Protein AF-A0A3N7GUM7-F1 (afdb_monomer)

Mean predicted aligned error: 9.53 Å

Solvent-accessible surface area (backbone atoms only — not comparable to full-atom values): 4028 Å² total; per-residue (Å²): 115,69,67,63,53,53,50,32,59,77,68,68,54,53,77,44,78,76,49,102,87,42,74,47,68,61,48,69,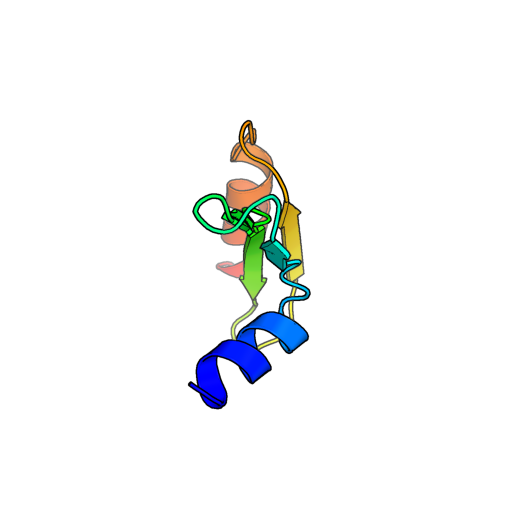52,74,43,60,39,98,86,72,46,81,75,47,74,50,75,54,98,78,69,79,55,66,62,60,53,51,53,50,54,56,55,70,76,108

Radius of gyration: 14.23 Å; Cα contacts (8 Å, |Δi|>4): 56; chains: 1; bounding box: 32×30×37 Å

Nearest PDB structures (foldseek):
  3me8-assembly1_A  TM=7.702E-01  e=4.628E-02  Aquifex aeolicus
  3hjp-assembly2_D  TM=6.691E-01  e=2.581E-01  Saccharolobus solfataricus
  6n5u-assembly2_B  TM=7.207E-01  e=1.644E+00  Arabidopsis thaliana
  1ihr-assembly1_A  TM=3.619E-01  e=6.097E-01  Escherichia coli
  1qxx-assembly1_A-2  TM=3.686E-01  e=9.685E-01  Escherichia coli

Sequence (62 aa):
VADTQQLANVLAVKYKQISPMDFSHSNIISVFNRGGVLQYQKEGSGIDISSAVAETKKALHN

Structure (mmCIF, N/CA/C/O backbone):
data_AF-A0A3N7GUM7-F1
#
_entry.id   AF-A0A3N7GUM7-F1
#
loop_
_atom_site.group_PDB
_atom_site.id
_atom_site.type_symbol
_atom_site.label_atom_id
_atom_site.label_alt_id
_atom_site.label_comp_id
_atom_site.label_asym_id
_atom_site.label_entity_id
_atom_site.label_seq_id
_atom_site.pdbx_PDB_ins_code
_atom_site.Cartn_x
_atom_site.Cartn_y
_atom_site.Cartn_z
_atom_site.occupancy
_atom_site.B_iso_or_equiv
_atom_site.auth_seq_id
_atom_site.auth_comp_id
_atom_site.auth_asym_id
_atom_site.auth_atom_id
_atom_site.pdbx_PDB_model_num
ATOM 1 N N . VAL A 1 1 ? 7.410 -16.696 -6.569 1.00 57.09 1 VAL A N 1
ATOM 2 C CA . VAL A 1 1 ? 7.200 -15.614 -7.568 1.00 57.09 1 VAL A CA 1
ATOM 3 C C . VAL A 1 1 ? 5.729 -15.394 -7.907 1.00 57.09 1 VAL A C 1
ATOM 5 O O . VAL A 1 1 ? 5.342 -14.240 -8.006 1.00 57.09 1 VAL A O 1
ATOM 8 N N . ALA A 1 2 ? 4.901 -16.444 -8.013 1.00 65.62 2 ALA A N 1
ATOM 9 C CA . ALA A 1 2 ? 3.460 -16.301 -8.266 1.00 65.62 2 ALA A CA 1
ATOM 10 C C . ALA A 1 2 ? 2.725 -15.490 -7.175 1.00 65.62 2 ALA A C 1
ATOM 12 O O . ALA A 1 2 ? 1.986 -14.563 -7.495 1.00 65.62 2 ALA A O 1
ATOM 13 N N . ASP A 1 3 ? 3.004 -15.767 -5.899 1.00 72.81 3 ASP A N 1
ATOM 14 C CA . ASP A 1 3 ? 2.292 -15.145 -4.770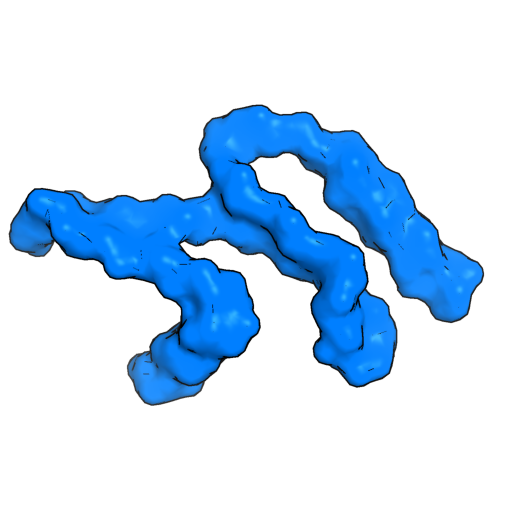 1.00 72.81 3 ASP A CA 1
ATOM 15 C C . ASP A 1 3 ? 2.541 -13.634 -4.662 1.00 72.81 3 ASP A C 1
ATOM 17 O O . ASP A 1 3 ? 1.631 -12.852 -4.400 1.00 72.81 3 ASP A O 1
ATOM 21 N N . THR A 1 4 ? 3.772 -13.195 -4.935 1.00 71.38 4 THR A N 1
ATOM 22 C CA . THR A 1 4 ? 4.146 -11.773 -4.920 1.00 71.38 4 THR A CA 1
ATOM 23 C C . THR A 1 4 ? 3.429 -10.992 -6.020 1.00 71.38 4 THR A C 1
ATOM 25 O O . THR A 1 4 ? 3.022 -9.853 -5.810 1.00 71.38 4 THR A O 1
ATOM 28 N N . GLN A 1 5 ? 3.241 -11.609 -7.187 1.00 72.44 5 GLN A N 1
ATOM 29 C CA . GLN A 1 5 ? 2.580 -10.986 -8.331 1.00 72.44 5 GLN A CA 1
ATOM 30 C C . GLN A 1 5 ? 1.057 -10.938 -8.148 1.00 72.44 5 GLN A C 1
ATOM 32 O O . GLN A 1 5 ? 0.422 -9.945 -8.498 1.00 72.44 5 GLN A O 1
ATOM 37 N N . GLN A 1 6 ? 0.476 -11.970 -7.530 1.00 71.81 6 GLN A N 1
ATOM 38 C CA . GLN A 1 6 ? -0.928 -11.959 -7.119 1.00 71.81 6 GLN A CA 1
ATOM 39 C C . GLN A 1 6 ? -1.197 -10.865 -6.083 1.00 71.81 6 GLN A C 1
ATOM 41 O O . GLN A 1 6 ? -2.134 -10.086 -6.249 1.00 71.81 6 GLN A O 1
ATOM 46 N N . LEU A 1 7 ? -0.341 -10.751 -5.064 1.00 78.31 7 LEU A N 1
ATOM 47 C CA . LEU A 1 7 ? -0.457 -9.702 -4.054 1.00 78.31 7 LEU A CA 1
ATOM 48 C C . LEU A 1 7 ? -0.307 -8.301 -4.668 1.00 78.31 7 LEU A C 1
ATOM 50 O O . LEU A 1 7 ? -1.102 -7.414 -4.374 1.00 78.31 7 LEU A O 1
ATOM 54 N N . ALA A 1 8 ? 0.663 -8.110 -5.565 1.00 71.06 8 ALA A N 1
ATOM 55 C CA . ALA A 1 8 ? 0.852 -6.852 -6.283 1.00 71.06 8 ALA A CA 1
ATOM 56 C C . ALA A 1 8 ? -0.383 -6.436 -7.097 1.00 71.06 8 ALA A C 1
ATOM 58 O O . ALA A 1 8 ? -0.765 -5.267 -7.074 1.00 71.06 8 ALA A O 1
ATOM 59 N N . ASN A 1 9 ? -1.030 -7.388 -7.774 1.00 69.94 9 ASN A N 1
ATOM 60 C CA . ASN A 1 9 ? -2.245 -7.130 -8.544 1.00 69.94 9 ASN A CA 1
ATOM 61 C C . ASN A 1 9 ? -3.424 -6.740 -7.642 1.00 69.94 9 ASN A C 1
ATOM 63 O O . ASN A 1 9 ? -4.146 -5.799 -7.965 1.00 69.94 9 ASN A O 1
ATOM 67 N N . VAL A 1 10 ? -3.597 -7.416 -6.500 1.00 77.12 10 VAL A N 1
ATOM 68 C CA . VAL A 1 10 ? -4.640 -7.081 -5.512 1.00 77.12 10 VAL A CA 1
ATOM 69 C C . VAL A 1 10 ? -4.424 -5.682 -4.926 1.00 77.12 10 VAL A C 1
ATOM 71 O O . VAL A 1 10 ? -5.385 -4.952 -4.707 1.00 77.12 10 VAL A O 1
ATOM 74 N N . LEU A 1 11 ? -3.167 -5.285 -4.723 1.00 74.69 11 LEU A N 1
ATOM 75 C CA . LEU A 1 11 ? -2.786 -3.974 -4.189 1.00 74.69 11 LEU A CA 1
ATOM 76 C C . LEU A 1 11 ? -2.615 -2.889 -5.270 1.00 74.69 11 LEU A C 1
ATOM 78 O O . LEU A 1 11 ? -2.143 -1.791 -4.972 1.00 74.69 11 LEU A O 1
ATOM 82 N N . ALA A 1 12 ? -2.989 -3.183 -6.522 1.00 73.88 12 ALA A N 1
ATOM 83 C CA . ALA A 1 12 ? -2.865 -2.293 -7.678 1.00 73.88 12 ALA A CA 1
ATOM 84 C C . ALA A 1 12 ? -1.456 -1.686 -7.860 1.00 73.88 12 ALA A C 1
ATOM 86 O O . ALA A 1 12 ? -1.305 -0.555 -8.331 1.00 73.88 12 ALA A O 1
ATOM 87 N N . VAL A 1 13 ? -0.412 -2.438 -7.496 1.00 69.06 13 VAL A N 1
ATOM 88 C CA . VAL A 1 13 ? 0.981 -2.013 -7.653 1.00 69.06 13 VAL A CA 1
ATOM 89 C C . VAL A 1 13 ? 1.314 -1.963 -9.139 1.00 69.06 13 VAL A C 1
ATOM 91 O O . VAL A 1 13 ? 1.323 -2.984 -9.830 1.00 69.06 13 VAL A O 1
ATOM 94 N N . LYS A 1 14 ? 1.614 -0.766 -9.646 1.00 65.00 14 LYS A N 1
ATOM 95 C CA . LYS A 1 14 ? 2.066 -0.584 -11.025 1.00 65.00 14 LYS A CA 1
ATOM 96 C C . LYS A 1 14 ? 3.581 -0.743 -11.081 1.00 65.00 14 LYS A C 1
ATOM 98 O O . LYS A 1 14 ? 4.326 0.075 -10.543 1.00 65.00 14 LYS A O 1
ATOM 103 N N . TYR A 1 15 ? 4.029 -1.792 -11.760 1.00 61.44 15 TYR A N 1
ATOM 104 C CA . TYR A 1 15 ? 5.425 -1.961 -12.151 1.00 61.44 15 TYR A CA 1
ATOM 105 C C . TYR A 1 15 ? 5.603 -1.450 -13.576 1.00 61.44 15 TYR A C 1
ATOM 107 O O . TYR A 1 15 ? 4.906 -1.897 -14.488 1.00 61.44 15 TYR A O 1
ATOM 115 N N . LYS A 1 16 ? 6.538 -0.520 -13.782 1.00 61.41 16 LYS A N 1
ATOM 116 C CA . LYS A 1 16 ? 6.913 -0.048 -15.117 1.00 61.41 16 LYS A CA 1
ATOM 117 C C . LYS A 1 16 ? 8.405 -0.267 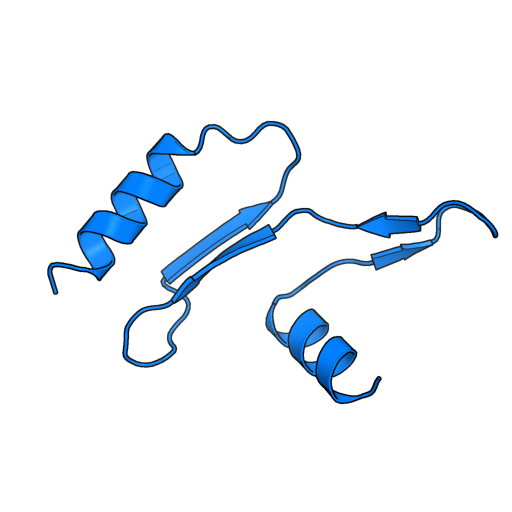-15.316 1.00 61.41 16 LYS A C 1
ATOM 119 O O . LYS A 1 16 ? 9.226 0.371 -14.660 1.00 61.41 16 LYS A O 1
ATOM 124 N N . GLN A 1 17 ? 8.753 -1.159 -16.237 1.00 65.38 17 GLN A N 1
ATOM 125 C CA . GLN A 1 17 ? 10.129 -1.282 -16.702 1.00 65.38 17 GLN A CA 1
ATOM 126 C C . GLN A 1 17 ? 10.463 -0.048 -17.548 1.00 65.38 17 GLN A C 1
ATOM 128 O O . GLN A 1 17 ? 9.754 0.254 -18.510 1.00 65.38 17 GLN A O 1
ATOM 133 N N . ILE A 1 18 ? 11.497 0.694 -17.153 1.00 60.03 18 ILE A N 1
ATOM 134 C CA . ILE A 1 18 ? 11.939 1.906 -17.855 1.00 60.03 18 ILE A CA 1
ATOM 135 C C . ILE A 1 18 ? 13.125 1.570 -18.768 1.00 60.03 18 ILE A C 1
ATOM 137 O O . ILE A 1 18 ? 13.208 2.100 -19.874 1.00 60.03 18 ILE A O 1
ATOM 141 N N . SER A 1 19 ? 14.005 0.656 -18.348 1.00 64.31 19 SER A N 1
ATOM 142 C CA . SER A 1 19 ? 15.142 0.168 -19.139 1.00 64.31 19 SER A CA 1
ATOM 143 C C . SER A 1 19 ? 15.543 -1.263 -18.707 1.00 64.31 19 SER A C 1
ATOM 145 O O . SER A 1 19 ? 14.943 -1.808 -17.777 1.00 64.31 19 SER A O 1
ATOM 147 N N . PRO A 1 20 ? 16.527 -1.925 -19.356 1.00 67.38 20 PRO A N 1
ATOM 148 C CA . PRO A 1 20 ? 17.025 -3.243 -18.934 1.00 67.38 20 PRO A CA 1
ATOM 149 C C . PRO A 1 20 ? 17.571 -3.282 -17.497 1.00 67.38 20 PRO A C 1
ATOM 151 O O . PRO A 1 20 ? 17.589 -4.349 -16.893 1.00 67.38 20 PRO A O 1
ATOM 154 N N . MET A 1 21 ? 18.005 -2.134 -16.965 1.00 68.81 21 MET A N 1
ATOM 155 C CA . MET A 1 21 ? 18.540 -1.997 -15.605 1.00 68.81 21 MET A CA 1
ATOM 156 C C . MET A 1 21 ? 17.628 -1.175 -14.681 1.00 68.81 21 MET A C 1
ATOM 158 O O . MET A 1 21 ? 17.703 -1.338 -13.465 1.00 68.81 21 MET A O 1
ATOM 162 N N . ASP A 1 22 ? 16.738 -0.338 -15.232 1.00 54.38 22 ASP A N 1
ATOM 163 C CA . ASP A 1 22 ? 15.899 0.576 -14.453 1.00 54.38 22 ASP A CA 1
ATOM 164 C C . ASP A 1 22 ? 14.445 0.114 -14.382 1.00 54.38 22 ASP A C 1
ATOM 166 O O . ASP A 1 22 ? 13.711 0.059 -15.379 1.00 54.38 22 ASP A O 1
ATOM 170 N N . PHE A 1 23 ? 13.999 -0.129 -13.155 1.00 62.72 23 PHE A N 1
ATOM 171 C CA . PHE A 1 23 ? 12.617 -0.451 -12.834 1.00 62.72 23 PHE A CA 1
ATOM 172 C C . PHE A 1 23 ? 12.019 0.663 -11.980 1.00 62.72 23 PHE A C 1
ATOM 174 O O . PHE A 1 23 ? 12.556 1.011 -10.929 1.00 62.72 23 PHE A O 1
ATOM 181 N N . SER A 1 24 ? 10.874 1.196 -12.405 1.00 62.62 24 SER A N 1
ATOM 182 C CA . SER A 1 24 ? 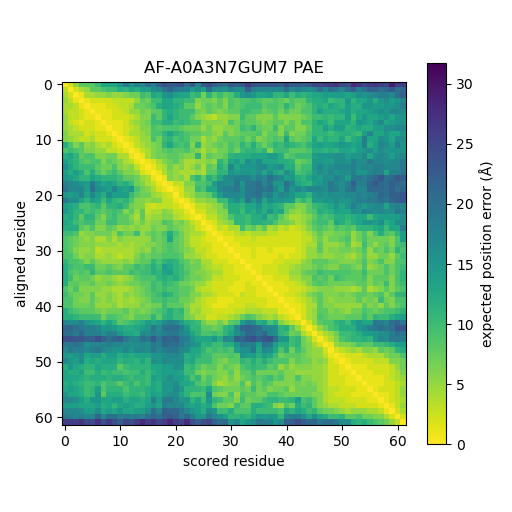10.056 2.072 -11.571 1.00 62.62 24 SER A CA 1
ATOM 183 C C . SER A 1 24 ? 8.916 1.289 -10.942 1.00 62.62 24 SER A C 1
ATOM 185 O O . SER A 1 24 ? 8.286 0.429 -11.567 1.00 62.62 24 SER A O 1
ATOM 187 N N . HIS A 1 25 ? 8.671 1.611 -9.678 1.00 69.00 25 HIS A N 1
ATOM 188 C CA . HIS A 1 25 ? 7.577 1.090 -8.885 1.00 69.00 25 HIS A CA 1
ATOM 189 C C . HIS A 1 25 ? 6.821 2.246 -8.231 1.00 69.00 25 HIS A C 1
ATOM 191 O O . HIS A 1 25 ? 7.407 3.257 -7.836 1.00 69.00 25 HIS A O 1
ATOM 197 N N . SER A 1 26 ? 5.511 2.074 -8.103 1.00 63.38 26 SER A N 1
ATOM 198 C CA . SER A 1 26 ? 4.674 2.911 -7.252 1.00 63.38 26 SER A CA 1
ATOM 199 C C . SER A 1 26 ? 4.948 2.592 -5.777 1.00 63.38 26 SER A C 1
ATOM 201 O O . SER A 1 26 ? 4.812 1.445 -5.357 1.00 63.38 26 SER A O 1
ATOM 203 N N . ASN A 1 27 ? 5.296 3.598 -4.969 1.00 71.62 27 ASN A N 1
ATOM 204 C CA . ASN A 1 27 ? 5.357 3.463 -3.509 1.00 71.62 27 ASN A CA 1
ATOM 205 C C . ASN A 1 27 ? 3.944 3.597 -2.940 1.00 71.62 27 ASN A C 1
ATOM 207 O O . ASN A 1 27 ? 3.409 4.704 -2.933 1.00 71.62 27 ASN A O 1
ATOM 211 N N . ILE A 1 28 ? 3.342 2.488 -2.499 1.00 77.69 28 ILE A N 1
ATOM 212 C CA . ILE A 1 28 ? 1.947 2.437 -2.043 1.00 77.69 28 ILE A CA 1
ATOM 213 C C . ILE A 1 28 ? 1.887 2.095 -0.550 1.00 77.69 28 ILE A C 1
ATOM 215 O O . ILE A 1 28 ? 2.400 1.064 -0.122 1.00 77.69 28 ILE A O 1
ATOM 219 N N . ILE A 1 29 ? 1.207 2.930 0.236 1.00 82.31 29 ILE A N 1
ATOM 220 C CA . ILE A 1 29 ? 0.820 2.634 1.622 1.00 82.31 29 ILE A CA 1
ATOM 221 C C . ILE A 1 29 ? -0.648 2.219 1.614 1.00 82.31 29 ILE A C 1
ATOM 223 O O . ILE A 1 29 ? -1.483 2.990 1.150 1.00 82.31 29 ILE A O 1
ATOM 227 N N . SER A 1 30 ? -0.957 1.037 2.149 1.00 82.06 30 SER A N 1
ATOM 228 C CA . SER A 1 30 ? -2.324 0.511 2.262 1.00 82.06 30 SER A CA 1
ATOM 229 C C . SER A 1 30 ? -2.663 0.217 3.725 1.00 82.06 30 SER A C 1
ATOM 231 O O . SER A 1 30 ? -1.869 -0.411 4.422 1.00 82.06 30 SER A O 1
ATOM 233 N N . VAL A 1 31 ? -3.834 0.652 4.195 1.00 82.56 31 VAL A N 1
ATOM 234 C CA . VAL A 1 31 ? -4.348 0.393 5.550 1.00 82.56 31 VAL A CA 1
ATOM 235 C C . VAL A 1 31 ? -5.584 -0.485 5.436 1.00 82.56 31 VAL A C 1
ATOM 237 O O . VAL A 1 31 ? -6.557 -0.120 4.775 1.00 82.56 31 VAL A O 1
ATOM 240 N N . PHE A 1 32 ? -5.551 -1.626 6.113 1.00 83.94 32 PHE A N 1
ATOM 241 C CA . PHE A 1 32 ? -6.659 -2.570 6.198 1.00 83.94 32 PHE A CA 1
ATOM 242 C C . PHE A 1 32 ? -7.200 -2.595 7.624 1.00 83.94 32 PHE A C 1
ATOM 244 O O . PHE A 1 32 ? -6.444 -2.452 8.586 1.00 83.94 32 PHE A O 1
ATOM 251 N N . ASN A 1 33 ? -8.507 -2.796 7.773 1.00 82.44 33 ASN A N 1
ATOM 252 C CA . ASN A 1 33 ? -9.086 -3.087 9.082 1.00 82.44 33 ASN A CA 1
ATOM 253 C C . ASN A 1 33 ? -8.872 -4.568 9.464 1.00 82.44 33 ASN A C 1
ATOM 255 O O . ASN A 1 33 ? -8.413 -5.380 8.659 1.00 82.44 33 ASN A O 1
ATOM 259 N N . ARG A 1 34 ? -9.250 -4.947 10.692 1.00 83.31 34 ARG A N 1
ATOM 260 C CA . ARG A 1 34 ? -9.104 -6.329 11.200 1.00 83.31 34 ARG A CA 1
ATOM 261 C C . ARG A 1 34 ? -9.874 -7.380 10.389 1.00 83.31 34 ARG A C 1
ATOM 263 O O . ARG A 1 34 ? -9.543 -8.556 10.467 1.00 83.31 34 ARG A O 1
ATOM 270 N N . GLY A 1 35 ? -10.883 -6.962 9.624 1.00 85.81 35 GLY A N 1
ATOM 271 C CA . GLY A 1 35 ? -11.647 -7.820 8.718 1.00 85.81 35 GLY A CA 1
ATOM 272 C C . GLY A 1 35 ? -11.003 -8.007 7.342 1.00 85.81 35 GLY A C 1
ATOM 273 O O . GLY A 1 35 ? -11.609 -8.638 6.485 1.00 85.81 35 GLY A O 1
ATOM 274 N N . GLY A 1 36 ? -9.812 -7.446 7.100 1.00 81.19 36 GLY A N 1
ATOM 275 C CA . GLY A 1 36 ? -9.128 -7.536 5.808 1.00 81.19 36 GLY A CA 1
ATOM 276 C C . GLY A 1 36 ? -9.695 -6.602 4.734 1.00 81.19 36 GLY A C 1
ATOM 277 O O . GLY A 1 36 ? -9.392 -6.773 3.557 1.00 81.19 36 GLY A O 1
ATOM 278 N N . VAL A 1 37 ? -10.503 -5.606 5.114 1.00 83.25 37 VAL A N 1
ATOM 279 C CA . VAL A 1 37 ? -11.073 -4.625 4.178 1.00 83.25 37 VAL A CA 1
ATOM 280 C C . VAL A 1 37 ? -10.143 -3.420 4.068 1.00 83.25 37 VAL A C 1
ATOM 282 O O . VAL A 1 37 ? -9.792 -2.818 5.087 1.00 83.25 37 VAL A O 1
ATOM 285 N N . LEU A 1 38 ? -9.774 -3.053 2.838 1.00 83.94 38 LEU A N 1
ATOM 286 C CA . LEU A 1 38 ? -8.976 -1.862 2.537 1.00 83.94 38 LEU A CA 1
ATOM 287 C C . LEU A 1 38 ? -9.750 -0.600 2.945 1.00 83.94 38 LEU A C 1
ATOM 289 O O . LEU A 1 38 ? -10.833 -0.341 2.429 1.00 83.94 38 LEU A O 1
ATOM 293 N N . GLN A 1 39 ? -9.197 0.174 3.875 1.00 82.81 39 GLN A N 1
ATOM 294 C CA . GLN A 1 39 ? -9.774 1.435 4.359 1.00 82.81 39 GLN A CA 1
ATOM 295 C C . GLN A 1 39 ? -9.122 2.650 3.700 1.00 82.81 39 GLN A C 1
ATOM 297 O O . GLN A 1 39 ? -9.768 3.673 3.495 1.00 82.81 39 GLN A O 1
ATOM 302 N N . TYR A 1 40 ? -7.834 2.550 3.374 1.00 81.75 40 TYR A N 1
ATOM 303 C CA . TYR A 1 40 ? -7.067 3.669 2.845 1.00 81.75 40 TYR A CA 1
ATOM 304 C C . TYR A 1 40 ? -5.903 3.181 1.988 1.00 81.75 40 TYR A C 1
ATOM 306 O O . TYR A 1 40 ? -5.246 2.202 2.339 1.00 81.75 40 TYR A O 1
ATOM 314 N N . GLN A 1 41 ? -5.617 3.893 0.899 1.00 81.38 41 GLN A N 1
ATOM 315 C CA . GLN A 1 41 ? -4.463 3.647 0.042 1.00 81.38 41 GLN A CA 1
ATOM 316 C C . GLN A 1 41 ? -3.884 4.975 -0.465 1.00 81.38 41 GLN A C 1
ATOM 318 O O . GLN A 1 41 ? -4.640 5.854 -0.881 1.00 81.38 41 GLN A O 1
ATOM 323 N N . LYS A 1 42 ? -2.554 5.134 -0.457 1.00 79.88 42 LYS A N 1
ATOM 324 C CA . LYS A 1 42 ? -1.864 6.327 -0.985 1.00 79.88 42 LYS A CA 1
ATOM 325 C C . LYS A 1 42 ? -0.592 5.959 -1.740 1.00 79.88 42 LYS A C 1
ATOM 327 O O . LYS A 1 42 ? 0.192 5.153 -1.252 1.00 79.88 42 LYS A O 1
ATOM 332 N N . GLU A 1 43 ? -0.389 6.587 -2.897 1.00 74.44 43 GLU A N 1
ATOM 333 C CA . GLU A 1 43 ? 0.778 6.422 -3.773 1.00 74.44 43 GLU A CA 1
ATOM 334 C C . GLU A 1 43 ? 1.687 7.671 -3.729 1.00 74.44 43 GLU A C 1
ATOM 336 O O . GLU A 1 43 ? 1.179 8.794 -3.739 1.00 74.44 43 GLU A O 1
ATOM 341 N N . GLY A 1 44 ? 3.018 7.505 -3.700 1.00 69.94 44 GLY A N 1
ATOM 342 C CA . GLY A 1 44 ? 3.978 8.593 -3.971 1.00 69.94 44 GLY A CA 1
ATOM 343 C C . GLY A 1 44 ? 5.237 8.645 -3.092 1.00 69.94 44 GLY A C 1
ATOM 344 O O . GLY A 1 44 ? 5.285 8.106 -1.994 1.00 69.94 44 GLY A O 1
ATOM 345 N N . SER A 1 45 ? 6.278 9.337 -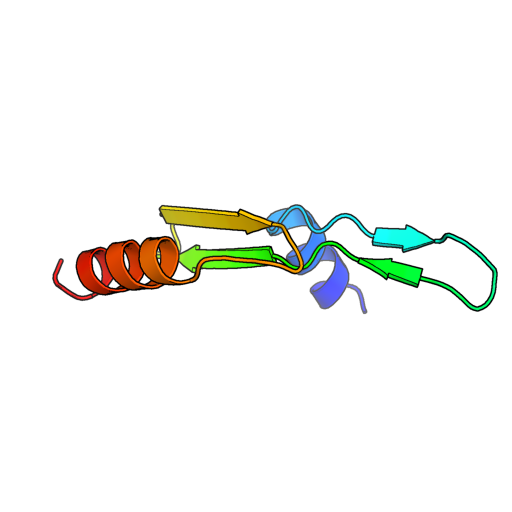3.575 1.00 56.31 45 SER A N 1
ATOM 346 C CA . SER A 1 45 ? 7.605 9.449 -2.932 1.00 56.31 45 SER A CA 1
ATOM 347 C C . SER A 1 45 ? 7.836 10.772 -2.171 1.00 56.31 45 SER A C 1
ATOM 349 O O . SER A 1 45 ? 8.970 11.207 -2.004 1.00 56.31 45 SER A O 1
ATOM 351 N N . GLY A 1 46 ? 6.765 11.421 -1.703 1.00 59.16 46 GLY A N 1
ATOM 352 C CA . GLY A 1 46 ? 6.805 12.708 -0.986 1.00 59.16 46 GLY A CA 1
ATOM 353 C C . GLY A 1 46 ? 5.616 12.881 -0.039 1.00 59.16 46 GLY A C 1
ATOM 354 O O . GLY A 1 46 ? 4.982 13.930 0.003 1.00 59.16 46 GLY A O 1
ATOM 355 N N . ILE A 1 4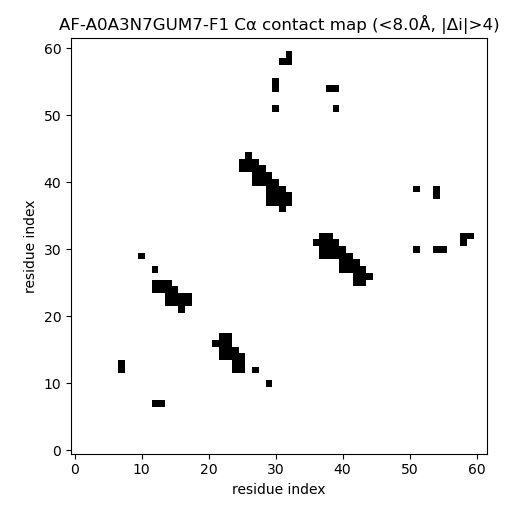7 ? 5.223 11.794 0.625 1.00 59.31 47 ILE A N 1
ATOM 356 C CA . ILE A 1 47 ? 3.934 11.689 1.305 1.00 59.31 47 ILE A CA 1
ATOM 357 C C . ILE A 1 47 ? 3.970 12.413 2.654 1.00 59.31 47 ILE A C 1
ATOM 359 O O . ILE A 1 47 ? 4.707 12.027 3.552 1.00 59.31 47 ILE A O 1
ATOM 363 N N . ASP A 1 48 ? 3.082 13.393 2.824 1.00 62.09 48 ASP A N 1
ATOM 364 C CA . ASP A 1 48 ? 2.550 13.769 4.134 1.00 62.09 48 ASP A CA 1
ATOM 365 C C . ASP A 1 48 ? 1.827 12.551 4.745 1.00 62.09 48 ASP A C 1
ATOM 367 O O . ASP A 1 48 ? 0.721 12.171 4.323 1.00 62.09 48 ASP A O 1
ATOM 371 N N . ILE A 1 49 ? 2.520 11.896 5.682 1.00 65.88 49 ILE A N 1
ATOM 372 C CA . ILE A 1 49 ? 2.126 10.654 6.369 1.00 65.88 49 ILE A CA 1
ATOM 373 C C . ILE A 1 49 ? 1.025 10.928 7.408 1.00 65.88 49 ILE A C 1
ATOM 375 O O . ILE A 1 49 ? 0.365 9.999 7.873 1.00 65.88 49 ILE A O 1
ATOM 379 N N . SER A 1 50 ? 0.767 12.198 7.738 1.00 70.75 50 SER A N 1
ATOM 380 C CA . SER A 1 50 ? -0.182 12.607 8.784 1.00 70.75 50 SER A CA 1
ATOM 381 C C . SER A 1 50 ? -1.591 12.068 8.530 1.00 70.75 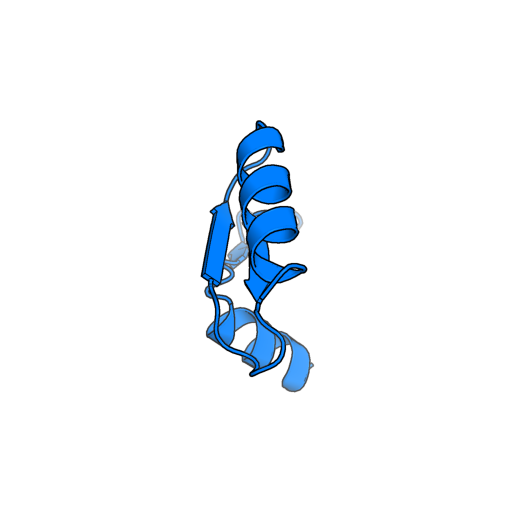50 SER A C 1
ATOM 383 O O . SER A 1 50 ? -2.248 11.579 9.447 1.00 70.75 50 SER A O 1
ATOM 385 N N . SER A 1 51 ? -2.026 12.079 7.267 1.00 69.69 51 SER A N 1
ATOM 386 C CA . SER A 1 51 ? -3.317 11.515 6.841 1.00 69.69 51 SER A CA 1
ATOM 387 C C . SER A 1 51 ? -3.403 9.995 7.034 1.00 69.69 51 SER A C 1
ATOM 389 O O . SER A 1 51 ? -4.388 9.503 7.578 1.00 69.69 51 SER A O 1
ATOM 391 N N . ALA A 1 52 ? -2.352 9.249 6.682 1.00 69.69 52 ALA A N 1
ATOM 392 C CA . ALA A 1 52 ? -2.303 7.802 6.888 1.00 69.69 52 ALA A CA 1
ATOM 393 C C . ALA A 1 52 ? -2.284 7.439 8.384 1.00 69.69 52 ALA A C 1
ATOM 395 O O . ALA A 1 52 ? -2.957 6.499 8.806 1.00 69.69 52 ALA A O 1
ATOM 396 N N . VAL A 1 53 ? -1.562 8.211 9.208 1.00 76.88 53 VAL A N 1
ATOM 397 C CA . VAL A 1 53 ? -1.532 8.037 10.672 1.00 76.88 53 VAL A CA 1
ATOM 398 C C . VAL A 1 53 ? -2.906 8.303 11.285 1.00 76.88 53 VAL A C 1
ATOM 400 O O . VAL A 1 53 ? -3.331 7.555 12.165 1.00 76.88 53 VAL A O 1
ATOM 403 N N . ALA A 1 54 ? -3.615 9.336 10.824 1.00 78.69 54 ALA A N 1
ATOM 404 C CA . ALA A 1 54 ? -4.965 9.641 11.290 1.00 78.69 54 ALA A CA 1
ATOM 405 C C . ALA A 1 54 ? -5.948 8.500 10.978 1.00 78.69 54 ALA A C 1
ATOM 407 O O . ALA A 1 54 ? -6.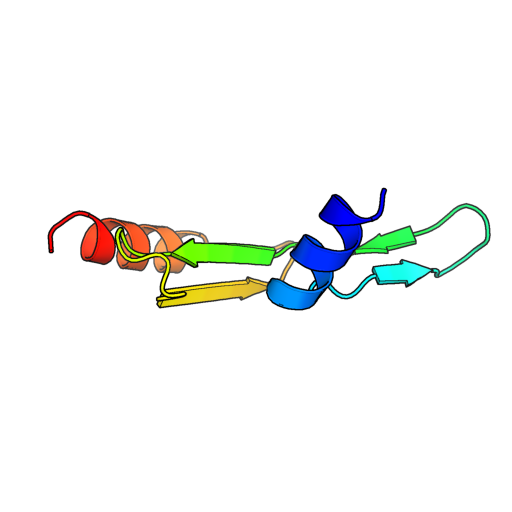661 8.051 11.875 1.00 78.69 54 ALA A O 1
ATOM 408 N N . GLU A 1 55 ? -5.942 7.981 9.748 1.00 75.38 55 GLU A N 1
ATOM 409 C CA . GLU A 1 55 ? -6.803 6.855 9.357 1.00 75.38 55 GLU A CA 1
ATOM 410 C C . GLU A 1 55 ? -6.422 5.552 10.076 1.00 75.38 55 GLU A C 1
ATOM 412 O O . GLU A 1 55 ? -7.295 4.812 10.526 1.00 75.38 55 GLU A O 1
ATOM 417 N N . THR A 1 56 ? -5.127 5.306 10.302 1.00 69.44 56 THR A N 1
ATOM 418 C CA . THR A 1 56 ? -4.661 4.147 11.084 1.00 69.44 56 THR A CA 1
ATOM 419 C C . THR A 1 56 ? -5.143 4.223 12.535 1.00 69.44 56 THR A C 1
ATOM 421 O O . THR A 1 56 ? -5.608 3.227 13.084 1.00 69.44 56 THR A O 1
ATOM 424 N N . LYS A 1 57 ? -5.100 5.408 13.162 1.00 77.38 57 LYS A N 1
ATOM 425 C CA . LYS A 1 57 ? -5.647 5.612 14.514 1.00 77.38 57 LYS A CA 1
ATOM 426 C C . LYS A 1 57 ? -7.155 5.374 14.561 1.00 77.38 57 LYS A C 1
ATOM 428 O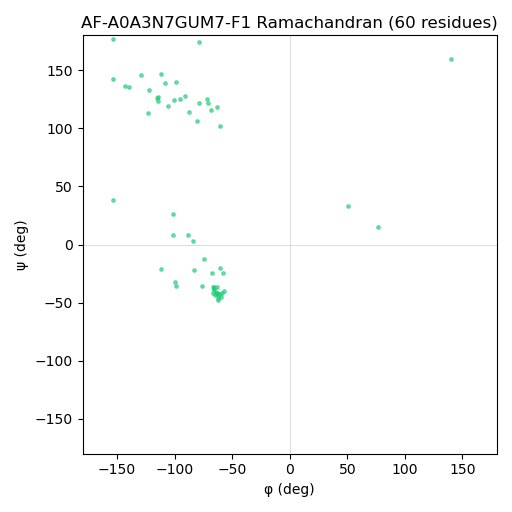 O . LYS A 1 57 ? -7.620 4.721 15.486 1.00 77.38 57 LYS A O 1
ATOM 433 N N . LYS A 1 58 ? -7.917 5.833 13.563 1.00 77.25 58 LYS A N 1
ATOM 434 C CA . LYS A 1 58 ? -9.356 5.527 13.475 1.00 77.25 58 LYS A CA 1
ATOM 435 C C . LYS A 1 58 ? -9.609 4.023 13.364 1.00 77.25 58 LYS A C 1
ATOM 437 O O . LYS A 1 58 ? -10.481 3.502 14.046 1.00 77.25 58 LYS A O 1
ATOM 442 N N . ALA A 1 59 ? -8.818 3.320 12.555 1.00 70.00 59 ALA A N 1
ATOM 443 C CA . ALA A 1 59 ? -8.958 1.879 12.362 1.00 70.00 59 ALA A CA 1
ATOM 444 C C . ALA A 1 59 ? -8.611 1.041 13.611 1.00 70.00 59 ALA A C 1
ATOM 446 O O . ALA A 1 59 ? -9.099 -0.078 13.732 1.00 70.00 59 ALA A O 1
ATOM 447 N N . LEU A 1 60 ? -7.783 1.558 14.528 1.00 68.38 60 LEU A N 1
ATOM 448 C CA . LEU A 1 60 ? -7.383 0.874 15.768 1.00 68.38 60 LEU A CA 1
ATOM 449 C C . LEU A 1 60 ? -8.392 1.019 16.918 1.00 68.38 60 LEU A C 1
ATOM 451 O O . LEU A 1 60 ? -8.356 0.217 17.847 1.00 68.38 60 LEU A O 1
ATOM 455 N N . HIS A 1 61 ? -9.247 2.043 16.881 1.00 65.44 61 HIS A N 1
ATOM 456 C CA . HIS A 1 61 ? -10.191 2.369 17.957 1.00 65.44 61 HIS A CA 1
ATOM 457 C C . HIS A 1 61 ? -11.638 1.913 17.675 1.00 65.44 61 HIS A C 1
ATOM 459 O O . HIS A 1 61 ? -12.528 2.255 18.453 1.00 65.44 61 HIS A O 1
ATOM 465 N N . ASN A 1 62 ? -11.861 1.146 16.601 1.00 50.31 62 ASN A N 1
ATOM 466 C CA . ASN A 1 62 ? -13.136 0.490 16.280 1.00 50.31 62 ASN A CA 1
ATOM 467 C C . ASN A 1 62 ? -13.116 -0.996 16.651 1.00 50.31 62 ASN A C 1
ATOM 469 O O . ASN A 1 62 ? -12.115 -1.674 16.313 1.00 50.31 62 ASN A O 1
#

pLDDT: mean 71.35, std 8.51, range [50.31, 85.81]

Secondary structure (DSSP, 8-state):
-HHHHHHHHHTT--EEE-SSS-EEE--EEEEE-TTS-EEEEEE-SS--THHHHHHHHHHH--

Foldseek 3Di:
DVVVVVVCVVLVKDWDDPDPPDIDTWDKDWDAAPVRHTPDMDTDDPDPCVVVVVSNVVRVVD